Protein AF-A0A1M5QGR4-F1 (afdb_monomer)

Structure (mmCIF, N/CA/C/O backbone):
data_AF-A0A1M5QGR4-F1
#
_entry.id   AF-A0A1M5QGR4-F1
#
loop_
_atom_site.group_PDB
_atom_site.id
_atom_site.type_symbol
_atom_site.label_atom_id
_atom_site.label_alt_id
_atom_site.label_comp_id
_atom_site.label_asym_id
_atom_site.label_entity_id
_atom_site.label_seq_id
_atom_site.pdbx_PDB_ins_code
_atom_site.Cartn_x
_atom_site.Cartn_y
_atom_site.Cartn_z
_atom_site.occupancy
_atom_site.B_iso_or_equiv
_atom_site.auth_seq_id
_atom_site.auth_comp_id
_atom_site.auth_asym_id
_atom_site.auth_atom_id
_atom_site.pdbx_PDB_model_num
ATOM 1 N N . MET A 1 1 ? -7.502 -11.030 -16.325 1.00 69.50 1 MET A N 1
ATOM 2 C CA . MET A 1 1 ? -7.142 -9.609 -16.130 1.00 69.50 1 MET A CA 1
ATOM 3 C C . MET A 1 1 ? -6.108 -9.224 -17.180 1.00 69.50 1 MET A C 1
ATOM 5 O O . MET A 1 1 ? -5.243 -10.047 -17.455 1.00 69.50 1 MET A O 1
ATOM 9 N N . LYS A 1 2 ? -6.243 -8.060 -17.828 1.00 79.31 2 LYS A N 1
ATOM 10 C CA . LYS A 1 2 ? -5.338 -7.597 -18.898 1.00 79.31 2 LYS A CA 1
ATOM 11 C C . LYS A 1 2 ? -4.510 -6.418 -18.389 1.00 79.31 2 LYS A C 1
ATOM 13 O O . LYS A 1 2 ? -4.994 -5.629 -17.584 1.00 79.31 2 LYS A O 1
ATOM 18 N N . GLY A 1 3 ? -3.278 -6.293 -18.861 1.00 86.56 3 GLY A 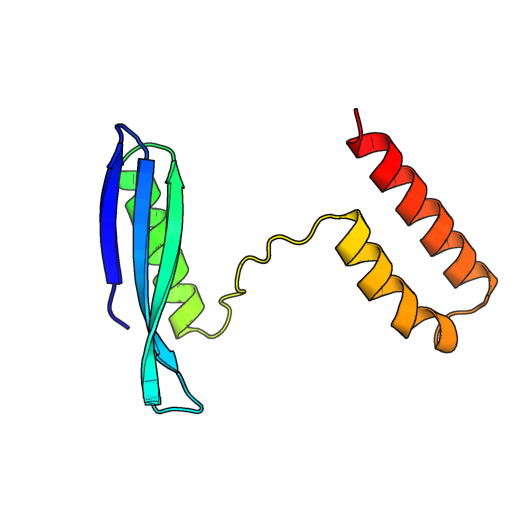N 1
ATOM 19 C CA . GLY A 1 3 ? -2.403 -5.177 -18.525 1.00 86.56 3 GLY A CA 1
ATOM 20 C C . GLY A 1 3 ? -1.194 -5.124 -19.446 1.00 86.56 3 GLY A C 1
ATOM 21 O O . GLY A 1 3 ? -0.953 -6.063 -20.201 1.00 86.56 3 GLY A O 1
ATOM 22 N N . HIS A 1 4 ? -0.463 -4.017 -19.411 1.00 92.88 4 HIS A N 1
ATOM 23 C CA . HIS A 1 4 ? 0.768 -3.854 -20.179 1.00 92.88 4 HIS A CA 1
ATOM 24 C C . HIS A 1 4 ? 1.748 -2.934 -19.458 1.00 92.88 4 HIS A C 1
ATOM 26 O O . HIS A 1 4 ? 1.373 -2.134 -18.597 1.00 92.88 4 HIS A O 1
ATOM 32 N N . LEU A 1 5 ? 3.010 -3.051 -19.856 1.00 93.94 5 LEU A N 1
ATOM 33 C CA . LEU A 1 5 ? 4.094 -2.206 -19.393 1.00 93.94 5 LEU A CA 1
ATOM 34 C C . LEU A 1 5 ? 4.413 -1.151 -20.455 1.00 93.94 5 LEU A C 1
ATOM 36 O O . LEU A 1 5 ? 4.460 -1.464 -21.645 1.00 93.94 5 LEU A O 1
ATOM 40 N N . ARG A 1 6 ? 4.655 0.087 -20.034 1.00 94.00 6 ARG A N 1
ATOM 41 C CA . ARG A 1 6 ? 5.051 1.191 -20.913 1.00 94.00 6 ARG A CA 1
ATOM 42 C C . ARG A 1 6 ? 6.218 1.948 -20.301 1.00 94.00 6 ARG A C 1
ATOM 44 O O . ARG A 1 6 ? 6.089 2.457 -19.195 1.00 94.00 6 ARG A O 1
ATOM 51 N N . GLU A 1 7 ? 7.320 2.086 -21.023 1.00 94.81 7 GLU A N 1
ATOM 52 C CA . GLU A 1 7 ? 8.410 2.967 -20.594 1.00 94.81 7 GLU A CA 1
ATOM 53 C C . GLU A 1 7 ? 7.992 4.440 -20.752 1.00 94.81 7 GLU A C 1
ATOM 55 O O . GLU A 1 7 ? 7.380 4.820 -21.755 1.00 94.81 7 GLU A O 1
ATOM 60 N N . ARG A 1 8 ? 8.248 5.257 -19.726 1.00 93.12 8 ARG A N 1
ATOM 61 C CA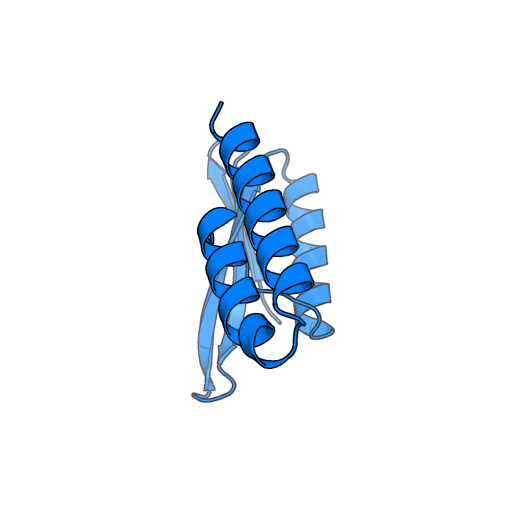 . ARG A 1 8 ? 7.937 6.700 -19.698 1.00 93.12 8 ARG A CA 1
ATOM 62 C C . ARG A 1 8 ? 9.185 7.563 -19.855 1.00 93.12 8 ARG A C 1
ATOM 64 O O . ARG A 1 8 ? 9.110 8.623 -20.461 1.00 93.12 8 ARG A O 1
ATOM 71 N N . ALA A 1 9 ? 10.292 7.113 -19.282 1.00 91.56 9 ALA A N 1
ATOM 72 C CA . ALA A 1 9 ? 11.625 7.696 -19.377 1.00 91.56 9 ALA A CA 1
ATOM 73 C C . ALA A 1 9 ? 12.640 6.582 -19.090 1.00 91.56 9 ALA A C 1
ATOM 75 O O . ALA A 1 9 ? 12.243 5.537 -18.571 1.00 91.56 9 ALA A O 1
ATOM 76 N N . ALA A 1 10 ? 13.923 6.802 -19.383 1.00 92.00 10 ALA A N 1
ATOM 77 C CA . ALA A 1 10 ? 14.966 5.811 -19.130 1.00 92.00 10 ALA A CA 1
ATOM 78 C C . ALA A 1 10 ? 14.907 5.312 -17.673 1.00 92.00 10 ALA A C 1
ATOM 80 O O . ALA A 1 10 ? 15.064 6.086 -16.728 1.00 92.00 10 ALA A O 1
ATOM 81 N N . GLY A 1 11 ? 14.617 4.021 -17.495 1.00 91.50 11 GLY A N 1
ATOM 82 C CA . GLY A 1 11 ? 14.501 3.407 -16.169 1.00 91.50 11 GLY A CA 1
ATOM 83 C C . GLY A 1 11 ? 13.227 3.763 -15.387 1.00 91.50 11 GLY A C 1
ATOM 84 O O . GLY A 1 11 ? 13.173 3.560 -14.176 1.00 91.50 11 GLY A O 1
ATOM 85 N N . SER A 1 12 ? 12.196 4.296 -16.044 1.00 94.38 12 SER A N 1
ATOM 86 C CA . SER A 1 12 ? 10.898 4.632 -15.449 1.00 94.38 12 SER A CA 1
ATOM 87 C C . SER A 1 12 ? 9.768 3.991 -16.249 1.00 94.38 12 SER A C 1
ATOM 89 O O . SER A 1 12 ? 9.539 4.319 -17.415 1.00 94.38 12 SER A O 1
ATOM 91 N N . TRP A 1 13 ? 9.032 3.085 -15.610 1.00 96.00 13 TRP A N 1
ATOM 92 C CA . TRP A 1 13 ? 8.020 2.240 -16.235 1.00 96.00 13 TRP A CA 1
ATOM 93 C C . TRP A 1 13 ? 6.641 2.500 -15.641 1.00 96.00 13 TRP A C 1
ATOM 95 O O . TRP A 1 13 ? 6.461 2.557 -14.427 1.00 96.00 13 TRP A O 1
ATOM 105 N N . ALA A 1 14 ? 5.642 2.617 -16.507 1.00 94.81 14 ALA A N 1
ATOM 106 C CA . ALA A 1 14 ? 4.236 2.569 -16.152 1.00 94.81 14 ALA A CA 1
ATOM 107 C C . ALA A 1 14 ? 3.729 1.131 -16.272 1.00 94.81 14 ALA A C 1
ATOM 109 O O . ALA A 1 14 ? 3.844 0.516 -17.333 1.00 94.81 14 ALA A O 1
ATOM 110 N N . ILE A 1 15 ? 3.112 0.629 -15.211 1.00 94.75 15 ILE A N 1
ATOM 111 C CA . ILE A 1 15 ? 2.355 -0.617 -15.213 1.00 94.75 15 ILE A CA 1
ATOM 112 C C . ILE A 1 15 ? 0.877 -0.238 -15.303 1.00 94.75 15 ILE A C 1
ATOM 114 O O . ILE A 1 15 ? 0.349 0.424 -14.408 1.00 94.75 15 ILE A O 1
ATOM 118 N N . VAL A 1 16 ? 0.215 -0.624 -16.392 1.00 93.38 16 VAL A N 1
ATOM 119 C CA . VAL A 1 16 ? -1.203 -0.327 -16.622 1.00 93.38 16 VAL A CA 1
ATOM 120 C C . VAL A 1 16 ? -2.006 -1.606 -16.468 1.00 93.38 16 VAL A C 1
ATOM 122 O O . VAL A 1 16 ? -1.825 -2.548 -17.239 1.00 93.38 16 VAL A O 1
ATOM 125 N N . LEU A 1 17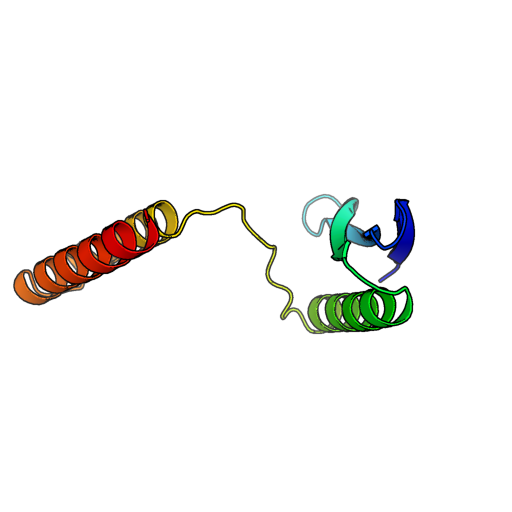 ? -2.910 -1.627 -15.494 1.00 91.81 17 LEU A N 1
ATOM 126 C CA . LEU A 1 17 ? -3.790 -2.757 -15.204 1.00 91.81 17 LEU A CA 1
ATOM 127 C C . LEU A 1 17 ? -5.226 -2.380 -15.569 1.00 91.81 17 LEU A C 1
ATOM 129 O O . LEU A 1 17 ? -5.723 -1.323 -15.177 1.00 91.81 17 LEU A O 1
ATOM 133 N N . GLU A 1 18 ? -5.894 -3.228 -16.347 1.00 89.31 18 GLU A N 1
ATOM 134 C CA . GLU A 1 18 ? -7.300 -3.057 -16.707 1.00 89.31 18 GLU A CA 1
ATOM 135 C C . GLU A 1 18 ? -8.178 -3.926 -15.799 1.00 89.31 18 GLU A C 1
ATOM 137 O O . GLU A 1 18 ? -8.043 -5.152 -15.762 1.00 89.31 18 GLU A O 1
ATOM 142 N N . GLN A 1 19 ? -9.103 -3.278 -15.093 1.00 85.62 19 GLN A N 1
ATOM 143 C CA . GLN A 1 19 ? -10.083 -3.898 -14.207 1.00 85.62 19 GLN A CA 1
ATOM 144 C C . GLN A 1 19 ? -11.491 -3.464 -14.628 1.00 85.62 19 GLN A C 1
ATOM 146 O O . GLN A 1 19 ? -11.692 -2.326 -15.043 1.00 85.62 19 GLN A O 1
ATOM 151 N N . CYS A 1 20 ? -12.479 -4.347 -14.517 1.00 83.19 20 CYS A N 1
ATOM 152 C CA . CYS A 1 20 ? -13.879 -3.935 -14.591 1.00 83.19 20 CYS A CA 1
ATOM 153 C C . CYS A 1 20 ? -14.344 -3.533 -13.194 1.00 83.19 20 CYS A C 1
ATOM 155 O O . CYS A 1 20 ? -14.116 -4.259 -12.227 1.00 83.19 20 CYS A O 1
ATOM 157 N N . ASP A 1 21 ? -14.957 -2.362 -13.086 1.00 79.31 21 ASP A N 1
ATOM 158 C CA . ASP A 1 21 ? -15.577 -1.916 -11.849 1.00 79.31 21 ASP A CA 1
ATOM 159 C C . ASP A 1 21 ? -16.772 -2.827 -11.530 1.00 79.31 21 ASP A C 1
ATOM 161 O O . ASP A 1 21 ? -17.668 -2.987 -12.358 1.00 79.31 21 ASP A O 1
ATOM 165 N N . ALA A 1 22 ? -16.763 -3.461 -10.356 1.00 76.38 22 ALA A N 1
ATOM 166 C CA . ALA A 1 22 ? -17.774 -4.452 -9.988 1.00 76.38 22 ALA A CA 1
ATOM 167 C C . ALA A 1 22 ? -19.173 -3.842 -9.791 1.00 76.38 22 ALA A C 1
ATOM 169 O O . ALA A 1 22 ? -20.164 -4.542 -9.967 1.00 76.38 22 ALA A O 1
ATOM 170 N N . ALA A 1 23 ? -19.262 -2.550 -9.455 1.00 80.25 23 ALA A N 1
ATOM 171 C CA . ALA A 1 23 ? -20.532 -1.868 -9.223 1.00 80.25 23 ALA A CA 1
ATOM 172 C C . ALA A 1 23 ? -21.138 -1.311 -10.519 1.00 80.25 23 ALA A C 1
ATOM 174 O O . ALA A 1 23 ? -22.354 -1.270 -10.668 1.00 80.25 23 ALA A O 1
ATOM 175 N N . THR A 1 24 ? -20.300 -0.869 -11.461 1.00 82.31 24 THR A N 1
ATOM 176 C CA . THR A 1 24 ? -20.763 -0.175 -12.678 1.00 82.31 24 THR A CA 1
ATOM 177 C C . THR A 1 24 ? -20.554 -0.959 -13.972 1.00 82.31 24 THR A C 1
ATOM 179 O O . THR A 1 24 ? -21.033 -0.536 -15.022 1.00 82.31 24 THR A O 1
ATOM 182 N N . GLY A 1 25 ? -19.794 -2.057 -13.942 1.00 80.19 25 GLY A N 1
ATOM 183 C CA . GLY A 1 25 ? -19.417 -2.847 -15.119 1.00 80.19 25 GLY A CA 1
ATOM 184 C C . GLY A 1 25 ? -18.472 -2.127 -16.092 1.00 80.19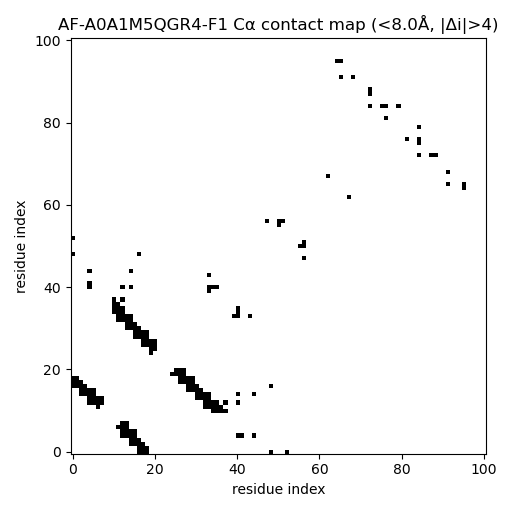 25 GLY A C 1
ATOM 185 O O . GLY A 1 25 ? -18.056 -2.703 -17.097 1.00 80.19 25 GLY A O 1
ATOM 186 N N . LYS A 1 26 ? -18.108 -0.866 -15.819 1.00 87.56 26 LYS A N 1
ATOM 187 C CA . LYS A 1 26 ? -17.272 -0.050 -16.705 1.00 87.56 26 LYS A CA 1
ATOM 188 C C . LYS A 1 26 ? -15.798 -0.413 -16.558 1.00 87.56 26 LYS A C 1
ATOM 190 O O . LYS A 1 26 ? -15.317 -0.765 -15.479 1.00 87.56 26 LYS A O 1
ATOM 195 N N . ARG A 1 27 ? -15.044 -0.269 -17.651 1.00 84.81 27 ARG A N 1
ATOM 196 C CA . ARG A 1 27 ? -13.590 -0.459 -17.629 1.00 84.81 27 ARG A CA 1
ATOM 197 C C . ARG A 1 27 ? -12.926 0.653 -16.814 1.00 84.81 27 ARG A C 1
ATOM 199 O O . ARG A 1 27 ? -13.059 1.830 -17.142 1.00 84.81 27 ARG A O 1
ATOM 206 N N . LYS A 1 28 ? -12.135 0.270 -15.818 1.00 87.56 28 LYS A N 1
ATOM 207 C CA . LYS A 1 28 ? -11.289 1.132 -14.991 1.00 87.56 28 LYS A CA 1
ATOM 208 C C . LYS A 1 28 ? -9.824 0.747 -15.190 1.00 87.56 28 LYS A C 1
ATOM 210 O O . LYS A 1 28 ? -9.472 -0.430 -15.222 1.00 87.56 28 LYS A O 1
ATOM 215 N N . ARG A 1 29 ? -8.956 1.743 -15.358 1.00 89.62 29 ARG A N 1
ATOM 216 C CA . ARG A 1 29 ? -7.509 1.533 -15.503 1.00 89.62 29 ARG A CA 1
ATOM 217 C C . ARG A 1 29 ? -6.797 1.971 -14.234 1.00 89.62 29 ARG A C 1
ATOM 219 O O . ARG A 1 29 ? -7.025 3.087 -13.775 1.00 89.62 29 ARG A O 1
ATOM 226 N N . LYS A 1 30 ? -5.921 1.116 -13.714 1.00 89.50 30 LYS A N 1
ATOM 227 C CA . LYS A 1 30 ? -5.006 1.435 -12.617 1.00 89.50 30 LYS A CA 1
ATOM 228 C C . LYS A 1 30 ? -3.599 1.610 -13.158 1.00 89.50 30 LYS A C 1
ATOM 230 O O . LYS A 1 30 ? -3.173 0.869 -14.044 1.00 89.50 30 LYS A O 1
ATOM 235 N N . TRP A 1 31 ? -2.910 2.620 -12.647 1.00 91.56 31 TRP A N 1
ATOM 236 C CA . TRP A 1 31 ? -1.574 2.996 -13.086 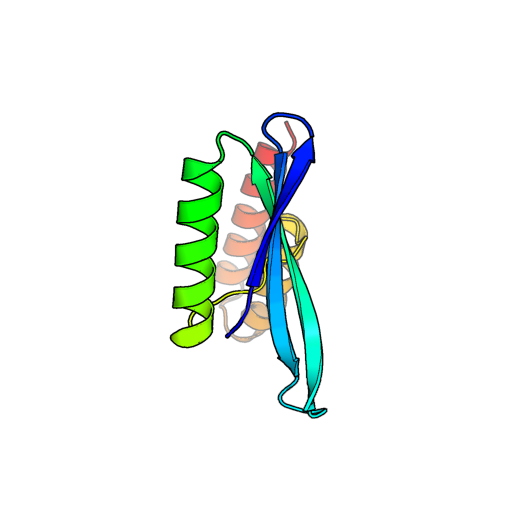1.00 91.56 31 TRP A CA 1
ATOM 237 C C . TRP A 1 31 ? -0.614 2.894 -11.912 1.00 91.56 31 TRP A C 1
ATOM 239 O O . TRP A 1 31 ? -0.755 3.631 -10.941 1.00 91.56 31 TRP A O 1
ATOM 249 N N . HIS A 1 32 ? 0.403 2.052 -12.049 1.00 91.56 32 HIS A N 1
ATOM 250 C CA . HIS A 1 32 ? 1.525 1.999 -11.120 1.00 91.56 32 HIS A CA 1
ATOM 251 C C . HIS A 1 32 ? 2.786 2.491 -11.813 1.00 91.56 32 HIS A C 1
ATOM 253 O O . HIS A 1 32 ? 2.913 2.417 -13.036 1.00 91.56 32 HIS A O 1
ATOM 259 N N . SER A 1 33 ? 3.709 3.027 -11.024 1.00 91.19 33 SER A N 1
ATOM 260 C CA . SER A 1 33 ? 5.017 3.453 -11.512 1.00 91.19 33 SER A CA 1
ATOM 261 C C . SER A 1 33 ? 6.080 2.577 -10.868 1.00 91.19 33 SER A C 1
ATOM 263 O O . SER A 1 33 ? 6.059 2.383 -9.658 1.00 91.19 33 SER A O 1
ATOM 265 N N . SER A 1 34 ? 6.999 2.064 -11.675 1.00 91.75 34 SER A N 1
ATOM 266 C CA . SER A 1 34 ? 8.145 1.276 -11.232 1.00 91.75 34 SER A CA 1
ATOM 267 C C . SER A 1 34 ? 9.419 1.926 -11.764 1.00 91.75 34 SER A C 1
ATOM 269 O O . SER A 1 34 ? 9.462 2.368 -12.914 1.00 91.75 34 SER A O 1
ATOM 271 N N . LYS A 1 35 ? 10.443 2.030 -10.916 1.00 91.38 35 LYS A N 1
ATOM 272 C CA . LYS A 1 35 ? 11.769 2.534 -11.290 1.00 91.38 35 LYS A CA 1
ATOM 273 C C . LYS A 1 35 ? 12.732 1.362 -11.449 1.00 91.38 35 LYS A C 1
ATOM 275 O O . LYS A 1 35 ? 12.614 0.371 -10.735 1.00 91.38 35 LYS A O 1
ATOM 280 N N . GLY A 1 36 ? 13.700 1.512 -12.343 1.00 92.44 36 GLY A N 1
ATOM 281 C CA . GLY A 1 36 ? 14.745 0.530 -12.600 1.00 92.44 36 GLY A CA 1
ATOM 282 C C . GLY A 1 36 ? 14.625 -0.128 -13.970 1.00 92.44 36 GLY A C 1
ATOM 283 O O . GLY A 1 36 ? 14.063 0.426 -14.919 1.00 92.44 36 GLY A O 1
ATOM 284 N N . ILE A 1 37 ? 15.204 -1.318 -14.094 1.00 94.94 37 ILE A N 1
ATOM 285 C CA . ILE A 1 37 ? 15.297 -2.014 -15.380 1.00 94.94 37 ILE A CA 1
ATOM 286 C C . ILE A 1 37 ? 13.975 -2.689 -15.753 1.00 94.94 37 ILE A C 1
ATOM 288 O O . ILE A 1 37 ? 13.195 -3.099 -14.891 1.00 94.94 37 ILE A O 1
ATOM 292 N N . LYS A 1 38 ? 13.764 -2.911 -17.055 1.00 92.31 38 LYS A N 1
ATOM 293 C CA . LYS A 1 38 ? 12.571 -3.583 -17.600 1.00 92.31 38 LYS A CA 1
ATOM 294 C C . LYS A 1 38 ? 12.209 -4.876 -16.862 1.00 92.31 38 LYS A C 1
ATOM 296 O O . LYS A 1 38 ? 11.037 -5.126 -16.604 1.00 92.31 38 LYS A O 1
ATO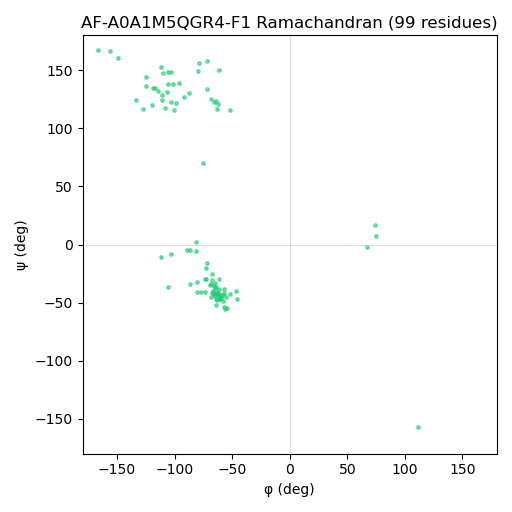M 301 N N . ARG A 1 39 ? 13.213 -5.681 -16.493 1.00 93.94 39 ARG A N 1
ATOM 302 C CA . ARG A 1 39 ? 13.019 -6.948 -15.772 1.00 93.94 39 ARG A CA 1
ATOM 303 C C . ARG A 1 39 ? 12.372 -6.747 -14.399 1.00 93.94 39 ARG A C 1
ATOM 305 O O . ARG A 1 39 ? 11.479 -7.505 -14.045 1.00 93.94 39 ARG A O 1
ATOM 312 N N . GLN A 1 40 ? 12.778 -5.726 -13.646 1.00 93.12 40 GLN A N 1
ATOM 313 C CA . GLN A 1 40 ? 12.181 -5.412 -12.340 1.00 93.12 40 GLN A CA 1
ATOM 314 C C . GLN A 1 40 ? 10.725 -4.970 -12.505 1.00 93.12 40 GLN A C 1
A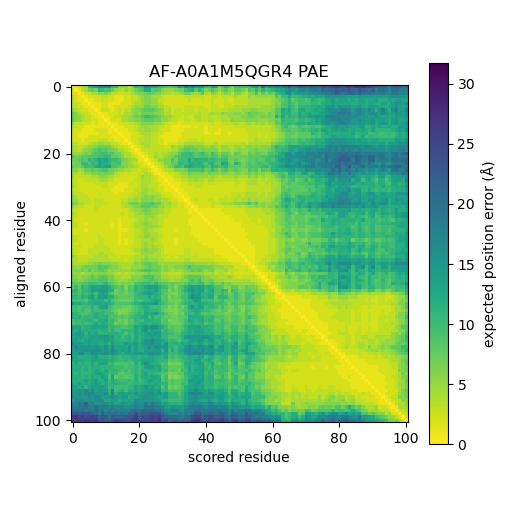TOM 316 O O . GLN A 1 40 ? 9.844 -5.455 -11.802 1.00 93.12 40 GLN A O 1
ATOM 321 N N . ALA A 1 41 ? 10.457 -4.132 -13.505 1.00 93.81 41 ALA A N 1
ATOM 322 C CA . ALA A 1 41 ? 9.104 -3.695 -13.817 1.00 93.81 41 ALA A CA 1
ATOM 323 C C . ALA A 1 41 ? 8.193 -4.852 -14.289 1.00 93.81 41 ALA A C 1
ATOM 325 O O . ALA A 1 41 ? 7.003 -4.859 -13.984 1.00 93.81 41 ALA A O 1
ATOM 326 N N . GLN A 1 42 ? 8.737 -5.860 -14.983 1.00 94.62 42 GLN A N 1
ATOM 327 C CA . GLN A 1 42 ? 8.014 -7.091 -15.335 1.00 94.62 42 GLN A CA 1
ATOM 328 C C . GLN A 1 42 ? 7.688 -7.960 -14.116 1.00 94.62 42 GLN A C 1
ATOM 330 O O . GLN A 1 42 ? 6.582 -8.488 -14.037 1.00 94.62 42 GLN A O 1
ATOM 335 N N . VAL A 1 43 ? 8.628 -8.104 -13.176 1.00 95.38 43 VAL A N 1
ATOM 336 C CA . VAL A 1 43 ? 8.399 -8.833 -11.918 1.00 95.38 43 VAL A CA 1
ATOM 337 C C . VAL A 1 43 ? 7.293 -8.158 -11.109 1.00 95.38 43 VAL A C 1
ATOM 339 O O . VAL A 1 43 ? 6.351 -8.826 -10.691 1.00 95.38 43 VAL A O 1
ATOM 342 N N . GLU A 1 44 ? 7.352 -6.833 -10.967 1.00 93.38 44 GLU A N 1
ATOM 343 C CA . GLU A 1 44 ? 6.317 -6.067 -10.268 1.00 93.38 44 GLU A CA 1
ATOM 344 C C . GLU A 1 44 ? 4.957 -6.170 -10.973 1.00 93.38 44 GLU A C 1
ATOM 346 O O . GLU A 1 44 ? 3.925 -6.364 -10.336 1.00 93.38 44 GLU A O 1
ATOM 351 N N . TRP A 1 45 ? 4.936 -6.125 -12.307 1.00 93.94 45 TRP A N 1
ATOM 352 C CA . TRP A 1 45 ? 3.710 -6.336 -13.074 1.00 93.94 45 TRP A CA 1
ATOM 353 C C . TRP A 1 45 ? 3.098 -7.724 -12.840 1.00 93.94 45 TRP A C 1
ATOM 355 O O . TRP A 1 45 ? 1.884 -7.831 -12.652 1.00 93.94 45 TRP A O 1
ATOM 365 N N . ALA A 1 46 ? 3.919 -8.777 -12.818 1.00 93.25 46 ALA A N 1
ATOM 366 C CA . ALA A 1 46 ? 3.461 -10.136 -12.540 1.00 93.25 46 ALA A CA 1
ATOM 367 C C . ALA A 1 46 ? 2.898 -10.265 -11.117 1.00 93.25 46 ALA A C 1
ATOM 369 O O . ALA A 1 46 ? 1.826 -10.847 -10.935 1.00 93.25 46 ALA A O 1
ATOM 370 N N . ARG A 1 47 ? 3.575 -9.659 -10.134 1.00 93.12 47 ARG A N 1
ATOM 371 C CA . ARG A 1 47 ? 3.115 -9.586 -8.744 1.00 93.12 47 ARG A CA 1
ATOM 372 C C . ARG A 1 47 ? 1.738 -8.929 -8.646 1.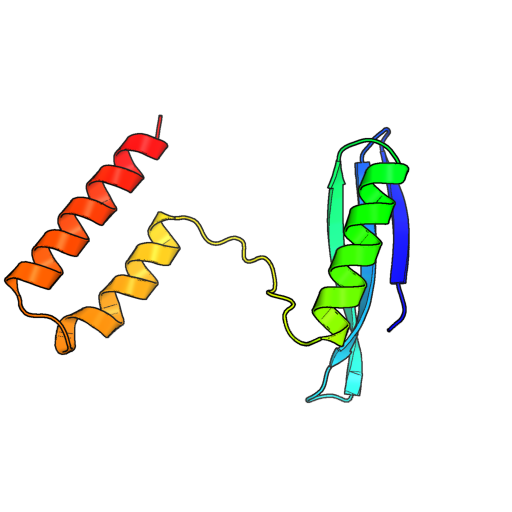00 93.12 47 ARG A C 1
ATOM 374 O O . ARG A 1 47 ? 0.816 -9.546 -8.124 1.00 93.12 47 ARG A O 1
ATOM 381 N N . LEU A 1 48 ? 1.579 -7.730 -9.210 1.00 92.19 48 LEU A N 1
ATOM 382 C CA . LEU A 1 48 ? 0.314 -6.989 -9.168 1.00 92.19 48 LEU A CA 1
ATOM 383 C C . LEU A 1 48 ? -0.827 -7.755 -9.853 1.00 92.19 48 LEU A C 1
ATOM 385 O O . LEU A 1 48 ? -1.951 -7.758 -9.361 1.00 92.19 48 LEU A O 1
ATOM 389 N N . ILE A 1 49 ? -0.555 -8.445 -10.969 1.00 90.81 49 ILE A N 1
ATOM 390 C CA . ILE A 1 49 ? -1.557 -9.312 -11.607 1.00 90.81 49 ILE A CA 1
ATOM 391 C C . ILE A 1 49 ? -1.981 -10.452 -10.676 1.00 90.81 49 ILE A C 1
ATOM 393 O O . ILE A 1 49 ? -3.172 -10.763 -10.643 1.00 90.81 49 ILE A O 1
ATOM 397 N N . SER A 1 50 ? -1.042 -11.090 -9.968 1.00 91.31 50 SER A N 1
ATOM 398 C CA . SER A 1 50 ? -1.366 -12.170 -9.026 1.00 91.31 50 SER A CA 1
ATOM 399 C C . SER A 1 50 ? -2.212 -11.647 -7.874 1.00 91.31 50 SER A C 1
ATOM 401 O O . SER A 1 50 ? -3.317 -12.134 -7.672 1.00 91.31 50 SER A O 1
ATOM 403 N N . GLU A 1 51 ? -1.770 -10.578 -7.208 1.00 89.88 51 GLU A N 1
ATOM 404 C CA . GLU A 1 51 ? -2.496 -9.985 -6.079 1.00 89.88 51 GLU A CA 1
ATOM 405 C C . GLU A 1 51 ? -3.926 -9.578 -6.466 1.00 89.88 51 GLU A C 1
ATOM 407 O O . GLU A 1 51 ? -4.877 -9.761 -5.705 1.00 89.88 51 GLU A O 1
ATOM 412 N N . MET A 1 52 ? -4.114 -9.053 -7.681 1.00 87.81 52 MET A N 1
ATOM 413 C CA . MET A 1 52 ? -5.444 -8.690 -8.161 1.00 87.81 52 MET A CA 1
ATOM 414 C C . MET A 1 52 ? -6.323 -9.898 -8.510 1.00 87.81 52 MET A C 1
ATOM 416 O O . MET A 1 52 ? -7.546 -9.786 -8.431 1.00 87.81 52 MET A O 1
ATOM 420 N N . LYS A 1 53 ? -5.740 -11.028 -8.932 1.00 86.12 53 LYS A N 1
ATOM 421 C CA . LYS A 1 53 ? -6.483 -12.279 -9.157 1.00 86.12 53 LYS A CA 1
ATOM 422 C C . LYS A 1 53 ? -6.884 -12.934 -7.839 1.00 86.12 53 LYS A C 1
ATOM 424 O O . LYS A 1 53 ? -8.014 -13.394 -7.729 1.00 86.12 53 LYS A O 1
ATOM 429 N N . ASP A 1 54 ? -5.979 -12.926 -6.868 1.00 88.69 54 ASP A N 1
ATOM 430 C CA . ASP A 1 54 ? -6.154 -13.589 -5.574 1.00 88.69 54 ASP A CA 1
ATOM 431 C C . ASP A 1 54 ? -6.984 -12.739 -4.593 1.00 88.69 54 ASP A C 1
ATOM 433 O O . ASP A 1 54 ? -7.315 -13.182 -3.497 1.00 88.69 54 ASP A O 1
ATOM 437 N N . GLY A 1 55 ? -7.333 -11.504 -4.977 1.00 82.94 55 GLY A N 1
ATOM 438 C CA . GLY A 1 55 ? -8.110 -10.574 -4.154 1.00 82.94 55 GLY A CA 1
ATOM 439 C C . GLY A 1 55 ? -7.317 -9.935 -3.009 1.00 82.94 55 GLY A C 1
ATOM 440 O O . GLY A 1 55 ? -7.899 -9.230 -2.190 1.00 82.94 55 GLY A O 1
ATOM 441 N N . SER A 1 56 ? -6.000 -10.146 -2.959 1.00 87.31 56 SER A N 1
ATOM 442 C CA . SER A 1 56 ? -5.090 -9.598 -1.946 1.00 87.31 56 SER A CA 1
ATOM 443 C C . SER A 1 56 ? -4.517 -8.226 -2.312 1.00 87.31 56 SER A C 1
ATOM 445 O O . SER A 1 56 ? -3.820 -7.613 -1.506 1.00 87.31 56 SER A O 1
ATOM 447 N N . TYR A 1 57 ? -4.811 -7.723 -3.513 1.00 85.44 57 TYR A N 1
ATOM 448 C CA . TYR A 1 57 ? -4.352 -6.414 -3.960 1.00 85.44 57 TYR A CA 1
ATOM 449 C C . TYR A 1 57 ? -4.898 -5.283 -3.076 1.00 85.44 57 TYR A C 1
ATOM 451 O O . TYR A 1 57 ? -6.108 -5.051 -2.994 1.00 85.44 57 TYR A O 1
ATOM 459 N N . VAL A 1 58 ? -3.979 -4.521 -2.486 1.00 82.31 58 VAL A N 1
ATOM 460 C CA . VAL A 1 58 ? -4.277 -3.310 -1.718 1.00 82.31 58 VAL A CA 1
ATOM 461 C C . VAL A 1 58 ? -3.936 -2.095 -2.571 1.00 82.31 58 VAL A C 1
ATOM 463 O O . VAL A 1 58 ? -2.801 -1.930 -3.011 1.00 82.31 58 VAL A O 1
ATOM 466 N N . GLU A 1 59 ? -4.924 -1.227 -2.806 1.00 81.12 59 GLU A N 1
ATOM 467 C CA . GLU A 1 59 ? -4.697 0.009 -3.557 1.00 81.12 59 GLU A CA 1
ATOM 468 C C . GLU A 1 59 ? -3.724 0.920 -2.789 1.00 81.12 59 GLU A C 1
ATOM 470 O O . GLU A 1 59 ? -4.027 1.300 -1.652 1.00 81.12 59 GLU A O 1
ATOM 475 N N . PRO A 1 60 ? -2.595 1.326 -3.396 1.00 79.25 60 PRO A N 1
ATOM 476 C CA . PRO A 1 60 ? -1.693 2.276 -2.769 1.00 79.25 60 PRO A CA 1
ATOM 477 C C . PRO A 1 60 ? -2.401 3.620 -2.573 1.00 79.25 60 PRO A C 1
ATOM 479 O O . PRO A 1 60 ? -2.781 4.289 -3.536 1.00 79.25 60 PRO A O 1
ATOM 482 N N . SER A 1 61 ? -2.570 4.043 -1.323 1.00 80.69 61 SER A N 1
ATOM 483 C CA . SER A 1 61 ? -3.098 5.367 -0.999 1.00 80.69 61 SER A CA 1
ATOM 484 C C . SER A 1 61 ? -1.963 6.348 -0.730 1.00 80.69 61 SER A C 1
ATOM 486 O O . SER A 1 61 ? -1.023 6.019 -0.010 1.00 80.69 61 SER A O 1
ATOM 488 N N . LYS A 1 62 ? -2.083 7.583 -1.231 1.00 78.50 62 LYS A N 1
ATOM 489 C CA . LYS A 1 62 ? -1.234 8.709 -0.808 1.00 78.50 62 LYS A CA 1
ATOM 490 C C . LYS A 1 62 ? -1.684 9.202 0.570 1.00 78.50 62 LYS A C 1
ATOM 492 O O . LYS A 1 62 ? -2.314 10.248 0.676 1.00 78.50 62 LYS A O 1
ATOM 497 N N . LEU A 1 63 ? -1.431 8.396 1.591 1.00 87.31 63 LEU A N 1
ATOM 498 C CA . LEU A 1 63 ? -1.756 8.692 2.979 1.00 87.31 63 LEU A CA 1
ATOM 499 C C . LEU A 1 63 ? -0.443 8.922 3.718 1.00 87.31 63 LEU A C 1
ATOM 501 O O . LEU A 1 63 ? 0.443 8.070 3.661 1.00 87.31 63 LEU A O 1
ATOM 505 N N . THR A 1 64 ? -0.294 10.072 4.371 1.00 88.25 64 THR A N 1
ATOM 506 C CA . THR A 1 64 ? 0.874 10.289 5.232 1.00 88.25 64 THR A CA 1
ATOM 507 C C . THR A 1 64 ? 0.743 9.449 6.499 1.00 88.25 64 THR A C 1
ATOM 509 O O . THR A 1 64 ? -0.366 9.088 6.904 1.00 88.25 64 THR A O 1
ATOM 512 N N . LEU A 1 65 ? 1.867 9.163 7.159 1.00 87.06 65 LEU A N 1
ATOM 513 C CA . LEU A 1 65 ? 1.849 8.443 8.432 1.00 87.06 65 LEU A CA 1
ATOM 514 C C . LEU A 1 65 ? 0.982 9.167 9.476 1.00 87.06 65 LEU A C 1
ATOM 516 O O . LEU A 1 65 ? 0.165 8.535 10.134 1.00 87.06 65 LEU A O 1
ATOM 520 N N . SER A 1 66 ? 1.078 10.498 9.553 1.00 88.19 66 SER A N 1
ATOM 521 C CA . SER A 1 66 ? 0.224 11.319 10.423 1.00 88.19 66 SER A CA 1
ATOM 522 C C . SER A 1 66 ? -1.268 11.128 10.125 1.00 88.19 66 SER A C 1
ATOM 524 O O . SER A 1 66 ? -2.043 10.825 11.031 1.00 88.19 66 SER A O 1
ATOM 526 N N . GLN A 1 67 ? -1.672 11.191 8.851 1.00 90.12 67 GLN A N 1
ATOM 527 C CA . GLN A 1 67 ? -3.071 10.988 8.463 1.00 90.12 67 GLN A CA 1
ATOM 528 C C . GLN A 1 67 ? -3.567 9.568 8.767 1.00 90.12 67 GLN A C 1
ATOM 530 O O . GLN A 1 67 ? -4.730 9.378 9.133 1.00 90.12 67 GLN A O 1
ATOM 535 N N . PHE A 1 68 ? -2.706 8.562 8.597 1.00 90.50 68 PHE A N 1
ATOM 536 C CA . PHE A 1 68 ? -3.027 7.185 8.957 1.00 90.50 68 PHE A CA 1
ATOM 537 C C . PHE A 1 68 ? -3.277 7.046 10.457 1.00 90.50 68 PHE A C 1
ATOM 539 O O . PHE A 1 68 ? -4.297 6.481 10.859 1.00 90.50 68 PHE A O 1
ATOM 546 N N . THR A 1 69 ? -2.389 7.599 11.278 1.00 91.88 69 THR A N 1
ATOM 547 C CA . THR A 1 69 ? -2.479 7.477 12.729 1.00 91.88 69 THR A CA 1
ATOM 548 C C . THR A 1 69 ? -3.698 8.206 13.288 1.00 91.88 69 THR A C 1
ATOM 550 O O . THR A 1 69 ? -4.427 7.629 14.093 1.00 91.88 69 THR A O 1
ATOM 553 N N . ASP A 1 70 ? -4.017 9.398 12.779 1.00 90.00 70 ASP A N 1
ATOM 554 C CA . ASP A 1 70 ? -5.250 10.115 13.131 1.00 90.00 70 ASP A CA 1
ATOM 555 C C . ASP A 1 70 ? -6.505 9.298 12.815 1.00 90.00 70 ASP A C 1
ATOM 557 O O . ASP A 1 70 ? -7.456 9.245 13.601 1.00 90.00 70 ASP A O 1
ATOM 561 N N . ARG A 1 71 ? -6.527 8.654 11.642 1.00 91.00 71 ARG A N 1
ATOM 562 C CA . ARG A 1 71 ? -7.638 7.793 11.229 1.00 91.00 71 ARG A CA 1
ATOM 563 C C . ARG A 1 71 ? -7.755 6.560 12.123 1.00 91.00 71 ARG A C 1
ATOM 565 O O . ARG A 1 71 ? -8.873 6.114 12.373 1.00 91.00 71 ARG A O 1
ATOM 572 N N . TRP A 1 72 ? -6.633 6.010 12.577 1.00 91.94 72 TRP A N 1
ATOM 573 C CA . TRP A 1 72 ? -6.577 4.808 13.405 1.00 91.94 72 TRP A CA 1
ATOM 574 C C . TRP A 1 72 ? -6.946 5.081 14.873 1.00 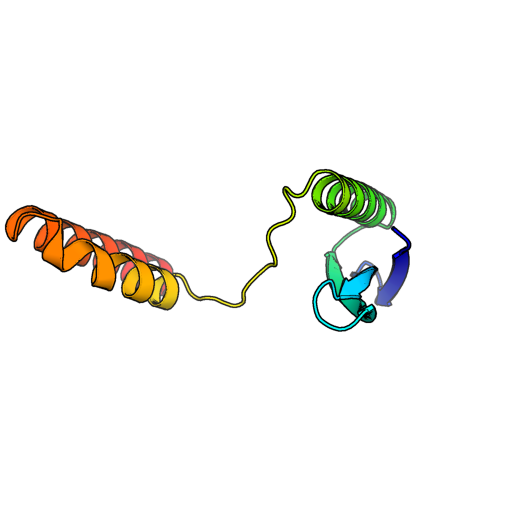91.94 72 TRP A C 1
ATOM 576 O O . TRP A 1 72 ? -7.717 4.323 15.457 1.00 91.94 72 TRP A O 1
ATOM 586 N N . LEU A 1 73 ? -6.489 6.194 15.455 1.00 92.50 73 LEU A N 1
ATOM 587 C CA . LEU A 1 73 ? -6.718 6.534 16.866 1.00 92.50 73 LEU A CA 1
ATOM 588 C C . LEU A 1 73 ? -8.177 6.887 17.188 1.00 92.50 73 LEU A C 1
ATOM 590 O O . LEU A 1 73 ? -8.666 6.559 18.272 1.00 92.50 73 LEU A O 1
ATOM 594 N N . ARG A 1 74 ? -8.893 7.536 16.258 1.00 90.31 74 ARG A N 1
ATOM 595 C CA . ARG A 1 74 ? -10.293 7.967 16.456 1.00 90.31 74 ARG A CA 1
ATOM 596 C C . ARG A 1 74 ? -11.250 6.827 16.841 1.00 90.31 74 ARG A C 1
ATOM 598 O O . ARG A 1 74 ? -11.905 6.958 17.873 1.00 90.31 74 ARG A O 1
ATOM 605 N N . PRO A 1 75 ? -11.361 5.723 16.076 1.00 93.31 75 PRO A N 1
ATOM 606 C CA . PRO A 1 75 ? -12.264 4.621 16.417 1.00 93.31 75 PRO A CA 1
ATOM 607 C C . PRO A 1 75 ? -11.791 3.785 17.615 1.00 93.31 75 PRO A C 1
ATOM 609 O O . PRO A 1 75 ? -12.580 3.030 18.177 1.00 93.31 75 PRO A O 1
ATOM 612 N N . ILE A 1 76 ? -10.522 3.902 18.017 1.00 92.00 76 ILE A N 1
ATOM 613 C CA . ILE A 1 76 ? -9.962 3.160 19.156 1.00 92.00 76 ILE A CA 1
ATOM 614 C C . ILE A 1 76 ? -10.313 3.821 20.484 1.00 92.00 76 ILE A C 1
ATOM 616 O O . ILE A 1 76 ? -10.521 3.115 21.466 1.00 92.00 76 ILE A O 1
ATOM 620 N N . LYS A 1 77 ? -10.439 5.151 20.515 1.00 90.62 77 LYS A N 1
ATOM 621 C CA . LYS A 1 77 ? -10.764 5.921 21.722 1.00 90.62 77 LYS A CA 1
ATOM 622 C C . LYS A 1 77 ? -11.919 5.352 22.571 1.00 90.62 77 LYS A C 1
ATOM 624 O O . LYS A 1 77 ? -11.723 5.246 23.776 1.00 90.62 77 LYS A O 1
ATOM 629 N N . PRO A 1 78 ? -13.085 4.957 22.016 1.00 92.50 78 PRO A N 1
ATOM 630 C CA . PRO A 1 78 ? -14.167 4.379 22.823 1.00 92.50 78 PRO A CA 1
ATOM 631 C C . PRO A 1 78 ? -13.889 2.951 23.326 1.00 92.50 78 PRO A C 1
ATOM 633 O O . PRO A 1 78 ? -14.521 2.518 24.283 1.00 92.50 78 PRO A O 1
ATOM 636 N N . ASN A 1 79 ? -12.967 2.220 22.693 1.00 92.31 79 ASN A N 1
ATOM 637 C CA . ASN A 1 79 ? -12.684 0.807 22.972 1.00 92.31 79 ASN A CA 1
ATOM 638 C C . ASN A 1 79 ? -11.404 0.595 23.797 1.00 92.31 79 ASN A C 1
ATOM 640 O O . ASN A 1 79 ? -11.112 -0.524 24.213 1.00 92.31 79 ASN A O 1
ATOM 644 N N . ALA A 1 80 ? -10.620 1.651 24.010 1.00 91.75 80 ALA A N 1
ATOM 645 C CA . ALA A 1 80 ? -9.387 1.621 24.777 1.00 91.75 80 ALA A CA 1
ATOM 646 C C . ALA A 1 80 ? -9.582 2.290 26.140 1.00 91.75 80 ALA A C 1
ATOM 648 O O . ALA A 1 80 ? -10.335 3.253 26.278 1.00 91.75 80 ALA A O 1
ATOM 649 N N . SER A 1 81 ? -8.852 1.814 27.154 1.00 94.31 81 SER A N 1
ATOM 650 C CA . SER A 1 81 ? -8.781 2.544 28.421 1.00 94.31 81 SER A CA 1
ATOM 651 C C . SER A 1 81 ? -8.171 3.937 28.187 1.00 94.31 81 SER A C 1
ATOM 653 O O . SER A 1 81 ? -7.310 4.068 27.307 1.00 94.31 81 SER A O 1
ATOM 655 N N . PRO A 1 82 ? -8.532 4.962 28.982 1.00 92.25 82 PRO A N 1
ATOM 656 C CA . PRO A 1 82 ? -7.994 6.313 28.813 1.00 92.25 82 PRO A CA 1
ATOM 657 C C . PRO A 1 82 ? -6.461 6.348 28.772 1.00 92.25 82 PRO A C 1
ATOM 659 O O . PRO A 1 82 ? -5.875 6.966 27.889 1.00 92.25 82 PRO A O 1
ATOM 662 N N . ARG A 1 83 ? -5.808 5.585 29.658 1.00 94.38 83 ARG A N 1
ATOM 663 C CA . ARG A 1 83 ? -4.343 5.493 29.740 1.00 94.38 83 ARG A CA 1
ATOM 664 C C . ARG A 1 83 ? -3.720 4.790 28.531 1.00 94.38 83 ARG A C 1
ATOM 666 O O . ARG A 1 83 ? -2.613 5.125 28.119 1.00 94.38 83 ARG A O 1
ATOM 673 N N . THR A 1 84 ? -4.410 3.802 27.962 1.00 93.44 84 THR A N 1
ATOM 674 C CA . THR A 1 84 ? -3.965 3.123 26.735 1.00 93.44 84 THR A CA 1
ATOM 675 C C . THR A 1 84 ? -4.043 4.066 25.541 1.00 93.44 84 THR A C 1
ATOM 677 O O . THR A 1 84 ? -3.099 4.139 24.760 1.00 93.44 84 THR A O 1
ATOM 680 N N . HIS A 1 85 ? -5.151 4.799 25.418 1.00 94.38 85 HIS A N 1
ATOM 681 C CA . HIS A 1 85 ? -5.361 5.749 24.329 1.00 94.38 85 HIS A CA 1
ATOM 682 C C . HIS A 1 85 ? -4.349 6.900 24.381 1.00 94.38 85 HIS A C 1
ATOM 684 O O . HIS A 1 85 ? -3.667 7.145 23.388 1.00 94.38 85 HIS A O 1
ATOM 690 N N . GLU A 1 86 ? -4.142 7.488 25.562 1.00 93.75 86 GLU A N 1
ATOM 691 C CA . GLU A 1 86 ? -3.113 8.506 25.805 1.00 93.75 86 GLU A CA 1
ATOM 692 C C . GLU A 1 86 ? -1.715 8.006 25.408 1.00 93.75 86 GLU A C 1
ATOM 694 O O . GLU A 1 86 ? -0.957 8.693 24.722 1.00 93.75 86 GLU A O 1
ATOM 699 N N . ARG A 1 87 ? -1.368 6.767 25.783 1.00 94.62 87 ARG A N 1
ATOM 700 C CA . ARG A 1 87 ? -0.073 6.186 25.415 1.00 94.62 87 ARG A CA 1
ATOM 701 C C . ARG A 1 87 ? 0.071 5.998 23.904 1.00 94.62 87 ARG A C 1
ATOM 703 O O . ARG A 1 87 ? 1.168 6.188 23.382 1.00 94.62 87 ARG A O 1
ATOM 710 N N . TYR A 1 88 ? -0.994 5.613 23.204 1.00 93.44 88 TYR A N 1
ATOM 711 C CA . TYR A 1 88 ? -0.970 5.481 21.747 1.00 93.44 88 TYR A CA 1
ATOM 712 C C . TYR A 1 88 ? -0.800 6.830 21.050 1.00 93.44 88 TYR A C 1
ATOM 714 O O . TYR A 1 88 ? -0.012 6.908 20.111 1.00 93.44 88 TYR A O 1
ATOM 722 N N . GLU A 1 89 ? -1.454 7.887 21.535 1.00 92.19 89 GLU A N 1
ATOM 723 C CA . GLU A 1 89 ? -1.244 9.255 21.042 1.00 92.19 89 GLU A CA 1
ATOM 724 C C . GLU A 1 89 ? 0.208 9.713 21.241 1.00 92.19 89 GLU A C 1
ATOM 726 O O . GLU A 1 89 ? 0.842 10.180 20.298 1.00 92.19 89 GLU A O 1
ATOM 731 N N . GLN A 1 90 ? 0.787 9.502 22.427 1.00 93.19 90 GLN A N 1
ATOM 732 C CA . GLN A 1 90 ? 2.187 9.860 22.697 1.00 93.19 90 GLN A CA 1
ATOM 733 C C . GLN A 1 90 ? 3.166 9.140 21.758 1.00 93.19 90 GLN A C 1
ATOM 735 O O . GLN A 1 90 ? 4.081 9.755 21.207 1.00 93.19 90 GLN A O 1
ATOM 740 N N . LEU A 1 91 ? 2.981 7.828 21.573 1.00 92.06 91 LEU A N 1
ATOM 741 C CA . LEU A 1 91 ? 3.834 7.028 20.694 1.00 92.06 91 LEU A CA 1
ATOM 742 C C . LEU A 1 91 ? 3.693 7.470 19.235 1.00 92.06 91 LEU A C 1
ATOM 744 O O . LEU A 1 91 ? 4.707 7.648 18.563 1.00 92.06 91 LEU A O 1
ATOM 748 N N . ALA A 1 92 ? 2.463 7.696 18.775 1.00 91.06 92 ALA A N 1
ATOM 749 C CA . ALA A 1 92 ? 2.166 8.194 17.441 1.00 91.06 92 ALA A CA 1
ATOM 750 C C . ALA A 1 92 ? 2.903 9.501 17.128 1.00 91.06 92 ALA A C 1
ATOM 752 O O . ALA A 1 92 ? 3.648 9.562 16.150 1.00 91.06 92 ALA A O 1
ATOM 753 N N . THR A 1 93 ? 2.742 10.512 17.984 1.00 88.56 93 THR A N 1
ATOM 754 C CA . THR A 1 93 ? 3.393 11.818 17.822 1.00 88.56 93 THR A CA 1
ATOM 755 C C . THR A 1 93 ? 4.912 11.674 17.821 1.00 88.56 93 THR A C 1
ATOM 757 O O . THR A 1 93 ? 5.575 12.173 16.919 1.00 88.56 93 THR A O 1
ATOM 760 N N . SER A 1 94 ? 5.468 10.872 18.738 1.00 89.06 94 SER A N 1
ATOM 761 C CA . SER A 1 94 ? 6.921 10.666 18.815 1.00 89.06 94 SER A CA 1
ATOM 762 C C . SER A 1 94 ? 7.539 10.041 17.558 1.00 89.06 94 SER A C 1
ATOM 764 O O . SER A 1 94 ? 8.714 10.267 17.278 1.00 89.06 94 SER A O 1
ATOM 766 N N . VAL A 1 95 ? 6.783 9.220 16.822 1.00 86.81 95 VAL A N 1
ATOM 767 C CA . VAL A 1 95 ? 7.250 8.597 15.576 1.00 86.81 95 VAL A CA 1
ATOM 768 C C . VAL A 1 95 ? 7.131 9.582 14.418 1.00 86.81 95 VAL A C 1
ATOM 770 O O . VAL A 1 95 ? 8.054 9.682 13.617 1.00 86.81 95 VAL A O 1
ATOM 773 N N . ILE A 1 96 ? 6.035 10.339 14.358 1.00 87.81 96 ILE A N 1
ATOM 774 C CA . ILE A 1 96 ? 5.813 11.354 13.321 1.00 87.81 96 ILE A CA 1
ATOM 775 C C . ILE A 1 96 ? 6.886 12.449 13.398 1.00 87.81 96 ILE A C 1
ATOM 777 O O . ILE A 1 96 ? 7.449 12.811 12.369 1.00 87.81 96 ILE A O 1
ATOM 781 N N . ASP A 1 97 ? 7.224 12.914 14.602 1.00 80.31 97 ASP A N 1
ATOM 782 C CA . ASP A 1 97 ? 8.230 13.965 14.802 1.00 80.31 97 ASP A CA 1
ATOM 783 C C . ASP A 1 97 ? 9.649 13.504 14.434 1.00 80.31 97 ASP A C 1
ATOM 785 O O . ASP A 1 97 ? 10.468 14.303 13.983 1.00 80.31 97 ASP A O 1
ATOM 789 N N . LYS A 1 98 ? 9.951 12.207 14.590 1.00 73.75 98 LYS A N 1
ATOM 790 C CA . LYS A 1 98 ? 11.245 11.627 14.193 1.00 73.75 98 LYS A CA 1
ATOM 791 C C . LYS A 1 98 ? 11.406 11.492 12.682 1.00 73.75 98 LYS A C 1
ATOM 793 O O . LYS A 1 98 ? 12.531 11.546 12.207 1.00 73.75 98 LYS A O 1
ATOM 798 N N . GLU A 1 99 ? 10.314 11.300 11.948 1.00 61.50 99 GLU A N 1
ATOM 799 C CA . GLU A 1 99 ? 10.325 11.184 10.482 1.00 61.50 99 GLU A CA 1
ATOM 800 C C . GLU A 1 99 ? 10.235 12.546 9.770 1.00 61.50 99 GLU A C 1
ATOM 802 O O . GLU A 1 99 ? 10.307 12.612 8.545 1.00 61.50 99 GLU A O 1
ATOM 807 N N . ALA A 1 100 ? 10.071 13.643 10.518 1.00 60.47 100 ALA A N 1
ATOM 808 C CA . ALA A 1 100 ? 10.026 15.002 9.981 1.00 60.47 100 ALA A CA 1
ATOM 809 C C . ALA A 1 100 ? 11.418 15.615 9.696 1.00 60.47 100 ALA A C 1
ATOM 811 O O . ALA A 1 100 ? 11.482 16.769 9.265 1.00 60.47 100 ALA A O 1
ATOM 812 N N . PHE A 1 101 ? 12.507 14.861 9.910 1.00 41.84 101 PHE A N 1
ATOM 813 C CA . PHE A 1 101 ? 13.901 15.280 9.713 1.00 41.84 101 PHE A CA 1
ATOM 814 C C . PHE A 1 101 ? 14.683 14.316 8.816 1.00 41.84 101 PHE A C 1
ATOM 816 O O . PHE A 1 101 ? 14.549 13.086 9.002 1.00 41.84 101 PHE A O 1
#

Sequence (101 aa):
MKGHLRERAAGSWAIVLEQCDAATGKRKRKWHSSKGIKRQAQVEWARLISEMKDGSYVEPSKLTLSQFTDRWLRPIKPNASPRTHERYEQLATSVIDKEAF

Organism: NCBI:txid1437360

Mean predicted aligned error: 7.91 Å

pLDDT: mean 88.38, std 8.01, range [41.84, 96.0]

Solvent-accessible surface area (backbone atoms only — not comparable to full-atom values): 6092 Å² total; per-residue (Å²): 132,54,69,53,79,42,80,79,47,96,47,32,33,37,39,39,39,48,44,66,38,89,89,76,68,46,85,42,77,48,80,45,80,38,75,48,55,72,70,58,44,49,53,52,47,52,49,54,54,48,29,57,72,73,69,68,57,73,83,89,70,100,64,51,71,65,59,49,50,58,63,55,49,62,77,39,50,88,78,39,56,72,71,57,41,53,50,50,51,54,52,52,51,59,51,51,63,62,69,74,109

Foldseek 3Di:
DDWDWDDPDVQKIKTWDWDQDPVPRDIDIDIDIGGGDPVVVVVVNVVQVVCVVVVNDDDDDPADLLNVLVVVLVVCVVVDDPVRSVVSVVVSVVVVVVVVD

Secondary structure (DSSP, 8-state):
-EEEEEEEETTEEEEEEEEE-TTT--EEEEEEEEES-HHHHHHHHHHHHHHHHHT-PPPPP---HHHHHHHHHHHHTTTS-HHHHHHHHHHHHHHHHHTT-

Radius of gyration: 19.25 Å; Cα contacts (8 Å, |Δi|>4): 100; chains: 1; bounding box: 36×29×51 Å

Nearest PDB structures (foldseek):
  4htg-assembly1_A  TM=6.624E-01  e=2.988E+00  Arabidopsis thaliana
  5k0y-assembly1_b  TM=3.806E-01  e=1.412E+00  Oryctolagus cuniculus
  6g2h-assembly1_A  TM=5.718E-01  e=6.734E+00  Homo sapiens
  6gms-assembly1_A  TM=3.810E-01  e=3.605E+00  Escherichia coli O157:H7
  2qkd-assembly1_A  TM=2.963E-01  e=3.605E+00  Mus musculus